Protein AF-A0A8I1V3I4-F1 (afdb_monomer)

pLDDT: mean 80.38, std 8.87, range [55.59, 91.94]

Foldseek 3Di:
DDDDDDPCLVVVLVCQVVDPDDDDDDDPPPCSVVSVVVQAPEEDECQPDPVSVVCCVVCVPVVCPDDPPYHYDDD

Structure (mmCIF, N/CA/C/O backbone):
data_AF-A0A8I1V3I4-F1
#
_entry.id   AF-A0A8I1V3I4-F1
#
loop_
_atom_site.group_PDB
_atom_site.id
_atom_site.type_symbol
_atom_site.label_atom_id
_atom_site.label_alt_id
_atom_site.label_comp_id
_atom_site.label_asym_id
_atom_site.label_ent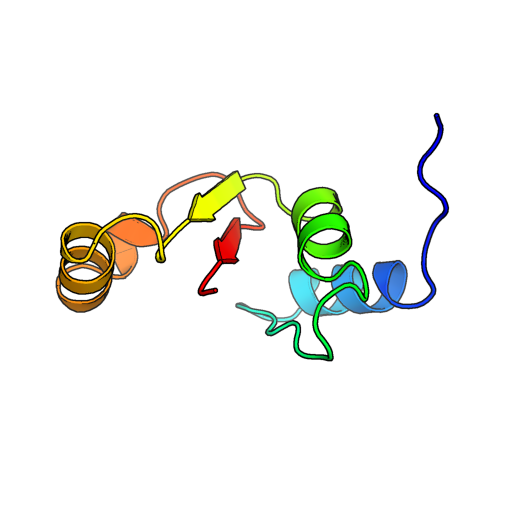ity_id
_atom_site.label_seq_id
_atom_site.pdbx_PDB_ins_code
_atom_site.Cartn_x
_atom_site.Cartn_y
_atom_site.Cartn_z
_atom_site.occupancy
_atom_site.B_iso_or_equiv
_atom_site.auth_seq_id
_atom_site.auth_comp_id
_atom_site.auth_asym_id
_atom_site.auth_atom_id
_atom_site.pdbx_PDB_model_num
ATOM 1 N N . MET A 1 1 ? -1.321 15.924 -18.114 1.00 61.12 1 MET A N 1
ATOM 2 C CA . MET A 1 1 ? -0.353 14.807 -18.184 1.00 61.12 1 MET A CA 1
ATOM 3 C C . MET A 1 1 ? -1.063 13.516 -17.832 1.00 61.12 1 MET A C 1
ATOM 5 O O . MET A 1 1 ? -1.666 13.442 -16.769 1.00 61.12 1 MET A O 1
ATOM 9 N N . THR A 1 2 ? -1.028 12.537 -18.731 1.00 85.38 2 THR A N 1
ATOM 10 C CA . THR A 1 2 ? -1.641 11.217 -18.537 1.00 85.38 2 THR A CA 1
ATOM 11 C C . THR A 1 2 ? -0.691 10.336 -17.729 1.00 85.38 2 THR A C 1
ATOM 13 O O . THR A 1 2 ? 0.509 10.320 -17.991 1.00 85.38 2 THR A O 1
ATOM 16 N N . TYR A 1 3 ? -1.207 9.639 -16.718 1.00 86.88 3 TYR A N 1
ATOM 17 C CA . TYR A 1 3 ? -0.423 8.684 -15.933 1.00 86.88 3 TYR A CA 1
ATOM 18 C C . TYR A 1 3 ? -0.002 7.501 -16.812 1.00 86.88 3 TYR A C 1
ATOM 20 O O . TYR A 1 3 ? -0.850 6.912 -17.481 1.00 86.88 3 TYR A O 1
ATOM 28 N N . LEU A 1 4 ? 1.285 7.147 -16.792 1.00 89.44 4 LEU A N 1
ATOM 29 C CA . LEU A 1 4 ? 1.780 5.944 -17.457 1.00 89.44 4 LEU A CA 1
ATOM 30 C C . LEU A 1 4 ? 1.615 4.748 -16.518 1.00 89.44 4 LEU A C 1
ATOM 32 O O . LEU A 1 4 ? 2.168 4.758 -15.416 1.00 89.44 4 LEU A O 1
ATOM 36 N N . VAL A 1 5 ? 0.870 3.742 -16.979 1.00 89.75 5 VAL A N 1
ATOM 37 C CA . VAL A 1 5 ? 0.651 2.490 -16.246 1.00 89.75 5 VAL A CA 1
ATOM 38 C C . VAL A 1 5 ? 1.994 1.828 -15.961 1.00 89.75 5 VAL A C 1
ATOM 40 O O . VAL A 1 5 ? 2.833 1.668 -16.850 1.00 89.75 5 VAL A O 1
ATOM 43 N N . ARG A 1 6 ? 2.211 1.469 -14.700 1.00 90.38 6 ARG A N 1
ATOM 44 C CA . ARG A 1 6 ? 3.411 0.792 -14.220 1.00 90.38 6 ARG A CA 1
ATOM 45 C C . ARG A 1 6 ? 3.176 -0.710 -14.191 1.00 90.38 6 ARG A C 1
ATOM 47 O O . ARG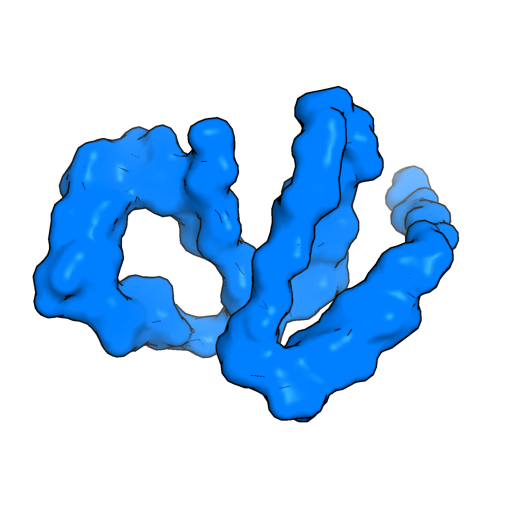 A 1 6 ? 2.065 -1.172 -13.967 1.00 90.38 6 ARG A O 1
ATOM 54 N N . ALA A 1 7 ? 4.255 -1.479 -14.312 1.00 90.19 7 ALA A N 1
ATOM 55 C CA . ALA A 1 7 ? 4.194 -2.942 -14.262 1.00 90.19 7 ALA A CA 1
ATOM 56 C C . ALA A 1 7 ? 3.539 -3.491 -12.975 1.00 90.19 7 ALA A C 1
ATOM 58 O O . ALA A 1 7 ? 2.934 -4.555 -12.996 1.00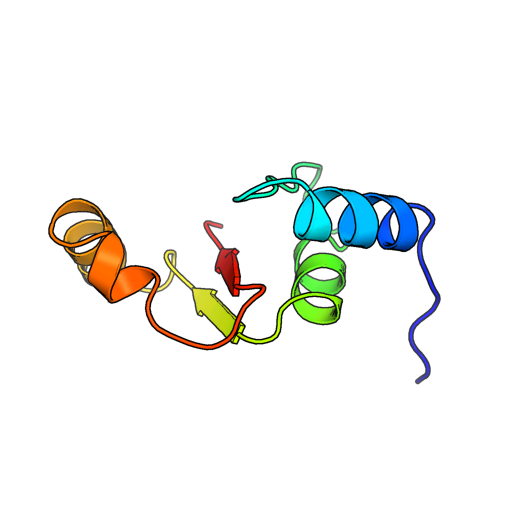 90.19 7 ALA A O 1
ATOM 59 N N . VAL A 1 8 ? 3.637 -2.752 -11.863 1.00 89.88 8 VAL A N 1
ATOM 60 C CA . VAL A 1 8 ? 3.067 -3.146 -10.566 1.00 89.88 8 VAL A CA 1
ATOM 61 C C . VAL A 1 8 ? 1.558 -2.896 -10.458 1.00 89.88 8 VAL A C 1
ATOM 63 O O . VAL A 1 8 ? 0.934 -3.453 -9.566 1.00 89.88 8 VAL A O 1
ATOM 66 N N . ASP A 1 9 ? 0.956 -2.090 -11.338 1.00 90.81 9 ASP A N 1
ATOM 67 C CA . ASP A 1 9 ? -0.446 -1.671 -11.190 1.00 90.81 9 ASP A CA 1
ATOM 68 C C . ASP A 1 9 ? -1.413 -2.859 -11.310 1.00 90.81 9 ASP A C 1
ATOM 70 O O . ASP A 1 9 ? -2.324 -3.003 -10.499 1.00 90.81 9 ASP A O 1
ATOM 74 N N . GLY A 1 10 ? -1.166 -3.764 -12.266 1.00 91.75 10 GLY A N 1
ATOM 75 C CA . GLY A 1 10 ? -1.968 -4.984 -12.420 1.00 91.75 10 GLY A CA 1
ATOM 76 C C . GLY A 1 10 ? -1.894 -5.883 -11.185 1.00 91.75 10 GLY A C 1
ATOM 77 O O . GLY A 1 10 ? -2.919 -6.232 -10.604 1.00 91.75 10 GLY A O 1
ATOM 78 N N . VAL A 1 11 ? -0.670 -6.167 -10.725 1.00 91.94 11 VAL A N 1
ATOM 79 C CA . VAL A 1 11 ? -0.422 -6.995 -9.532 1.00 91.94 11 VAL A CA 1
ATOM 80 C C . VAL A 1 11 ? -1.039 -6.359 -8.285 1.00 91.94 11 VAL A C 1
ATOM 82 O O . VAL A 1 11 ? -1.622 -7.048 -7.455 1.00 91.94 11 VAL A O 1
ATOM 85 N N . LEU A 1 12 ? -0.943 -5.036 -8.146 1.00 91.12 12 LEU A N 1
ATOM 86 C CA . LEU A 1 12 ? -1.510 -4.317 -7.012 1.00 91.12 12 LEU A CA 1
ATOM 87 C C . LEU A 1 12 ? -3.041 -4.403 -6.997 1.00 91.12 12 LEU A C 1
ATOM 89 O O . LEU A 1 12 ? -3.616 -4.612 -5.932 1.00 91.12 12 LEU A O 1
ATOM 93 N N . GLY A 1 13 ? -3.698 -4.288 -8.153 1.00 90.31 13 GLY A N 1
ATOM 94 C CA . GLY A 1 13 ? -5.147 -4.464 -8.267 1.00 90.31 13 GLY A CA 1
ATOM 95 C C . GLY A 1 13 ? -5.612 -5.872 -7.879 1.00 90.31 13 GLY A C 1
ATOM 96 O O . GLY A 1 13 ? -6.577 -6.018 -7.125 1.00 90.31 13 GLY A O 1
ATOM 97 N N . GLU A 1 14 ? -4.901 -6.905 -8.333 1.00 91.56 14 GLU A N 1
ATOM 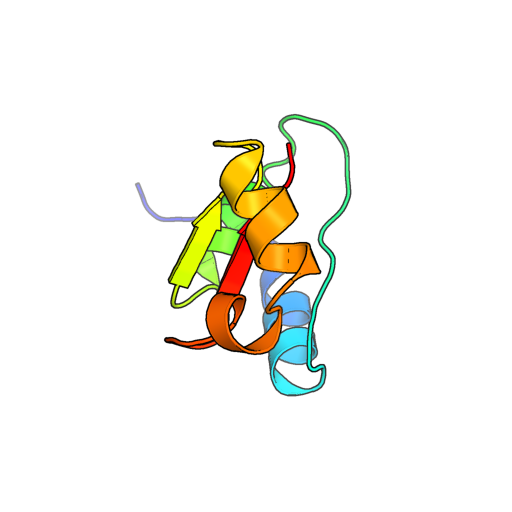98 C CA . GLU A 1 14 ? -5.183 -8.300 -7.969 1.00 91.56 14 GLU A CA 1
ATOM 99 C C . GLU A 1 14 ? -4.989 -8.543 -6.467 1.00 91.56 14 GLU A C 1
ATOM 101 O O . GLU A 1 14 ? -5.880 -9.075 -5.801 1.00 91.56 14 GLU A O 1
ATOM 106 N N . LEU A 1 15 ? -3.865 -8.085 -5.906 1.00 90.44 15 LEU A N 1
ATOM 107 C CA . LEU A 1 15 ? -3.577 -8.217 -4.479 1.00 90.44 15 LEU A CA 1
ATOM 108 C C . LEU A 1 15 ? -4.601 -7.476 -3.616 1.00 90.44 15 LEU A C 1
ATOM 110 O O . LEU A 1 15 ? -5.031 -8.024 -2.613 1.00 90.44 15 LEU A O 1
ATOM 114 N N . LEU A 1 16 ? -5.032 -6.270 -3.997 1.00 89.44 16 LEU A N 1
ATOM 115 C CA . LEU A 1 16 ? -6.068 -5.530 -3.262 1.00 89.44 16 LEU A CA 1
ATOM 116 C C . LEU A 1 16 ? -7.451 -6.188 -3.350 1.00 89.44 16 LEU A C 1
ATOM 118 O O . LEU A 1 16 ? -8.269 -5.993 -2.456 1.00 89.44 16 LEU A O 1
ATOM 122 N N . SER A 1 17 ? -7.716 -6.957 -4.408 1.00 87.50 17 SER A N 1
ATOM 123 C CA . SER A 1 17 ? -8.977 -7.692 -4.565 1.00 87.50 17 SER A CA 1
ATOM 124 C C . SER A 1 17 ? -9.000 -8.992 -3.754 1.00 87.50 17 SER A C 1
ATOM 126 O O . SER A 1 17 ? -10.067 -9.437 -3.339 1.00 87.50 17 SER A O 1
ATOM 128 N N . ALA A 1 18 ? -7.833 -9.602 -3.524 1.00 88.69 18 ALA A N 1
ATOM 129 C CA . ALA A 1 18 ? -7.698 -10.870 -2.806 1.00 88.69 18 ALA A CA 1
ATOM 130 C C . ALA A 1 18 ? -7.305 -10.713 -1.325 1.00 88.69 18 ALA A C 1
ATOM 132 O O . ALA A 1 18 ? -7.663 -11.552 -0.499 1.00 88.69 18 ALA A O 1
ATOM 133 N N . MET A 1 19 ? -6.560 -9.660 -0.979 1.00 86.94 19 MET A N 1
ATOM 134 C CA . MET A 1 19 ? -5.961 -9.453 0.341 1.00 86.94 19 MET A CA 1
ATOM 135 C C . MET A 1 19 ? -6.626 -8.290 1.077 1.00 86.94 19 MET A C 1
ATOM 137 O O . MET A 1 19 ? -6.967 -7.270 0.489 1.00 86.94 19 MET A O 1
ATOM 141 N N . GLY A 1 20 ? -6.728 -8.399 2.404 1.00 81.19 20 GLY A N 1
ATOM 142 C CA . GLY A 1 20 ? -7.265 -7.320 3.244 1.00 81.19 20 GLY A CA 1
ATOM 143 C C . GLY A 1 20 ? -6.365 -6.079 3.344 1.00 81.19 20 GLY A C 1
ATOM 144 O O . GLY A 1 20 ? -6.843 -5.011 3.719 1.00 81.19 20 GLY A O 1
ATOM 145 N N . ALA A 1 21 ? -5.071 -6.204 3.024 1.00 86.31 21 ALA A N 1
ATOM 146 C CA . ALA A 1 21 ? -4.110 -5.103 2.985 1.00 86.31 21 ALA A CA 1
ATOM 147 C C . ALA A 1 21 ? -2.892 -5.464 2.119 1.00 86.31 21 ALA A C 1
ATOM 149 O O . ALA A 1 21 ? -2.503 -6.630 2.042 1.00 86.31 21 ALA A O 1
ATOM 150 N N . VAL A 1 22 ? -2.263 -4.451 1.511 1.00 88.00 22 VAL A N 1
ATOM 151 C CA . VAL A 1 22 ? -1.036 -4.593 0.711 1.00 88.00 22 VAL A CA 1
ATOM 152 C C . VAL A 1 22 ? -0.006 -3.559 1.164 1.00 88.00 22 VAL A C 1
ATOM 154 O O . VAL A 1 22 ? -0.298 -2.365 1.213 1.00 88.00 22 VAL A O 1
ATOM 157 N N . LEU A 1 23 ? 1.205 -4.020 1.482 1.00 87.94 23 LEU A N 1
ATOM 158 C CA . LEU A 1 23 ? 2.344 -3.178 1.847 1.00 87.94 23 LEU A CA 1
ATOM 159 C C . LEU A 1 23 ? 3.188 -2.868 0.601 1.00 87.94 23 LEU A C 1
ATOM 161 O O . LEU A 1 23 ? 3.606 -3.779 -0.110 1.00 87.94 23 LEU A O 1
ATOM 165 N N . ILE A 1 24 ? 3.453 -1.584 0.341 1.00 87.31 24 ILE A N 1
ATOM 166 C CA . ILE A 1 24 ? 4.268 -1.131 -0.797 1.00 87.31 24 ILE A CA 1
ATOM 167 C C . ILE A 1 24 ? 5.578 -0.533 -0.271 1.00 87.31 24 ILE A C 1
ATOM 169 O O . ILE A 1 24 ? 5.607 0.609 0.190 1.00 87.31 24 ILE A O 1
ATOM 173 N N . GLU A 1 25 ? 6.677 -1.277 -0.398 1.00 86.25 25 GLU A N 1
ATOM 174 C CA . GLU A 1 25 ? 8.015 -0.877 0.059 1.00 86.25 25 GLU A CA 1
ATOM 175 C C . GLU A 1 25 ? 8.997 -0.607 -1.089 1.00 86.25 25 GLU A C 1
ATOM 177 O O . GLU A 1 25 ? 8.806 -1.035 -2.226 1.00 86.25 25 GLU A O 1
ATOM 182 N N . GLY A 1 26 ? 10.051 0.169 -0.806 1.00 85.44 26 GLY A N 1
ATOM 183 C CA . GLY A 1 26 ? 11.123 0.455 -1.765 1.00 85.44 26 GLY A CA 1
ATOM 184 C C . GLY A 1 26 ? 11.843 1.795 -1.539 1.00 85.44 26 GLY A C 1
ATOM 185 O O . GLY A 1 26 ? 11.457 2.565 -0.655 1.00 85.44 26 GLY A O 1
ATOM 186 N N . PRO A 1 27 ? 12.851 2.136 -2.364 1.00 86.19 27 PRO A N 1
ATOM 187 C CA . PRO A 1 27 ? 13.682 3.338 -2.201 1.00 86.19 27 PRO A CA 1
ATOM 188 C C . PRO A 1 27 ? 12.896 4.660 -2.226 1.00 86.19 27 PRO A C 1
ATOM 190 O O . PRO A 1 27 ? 11.828 4.755 -2.839 1.00 86.19 27 PRO A O 1
ATOM 193 N N . ARG A 1 28 ? 13.394 5.725 -1.579 1.00 82.56 28 ARG A N 1
ATOM 194 C CA . ARG A 1 28 ? 12.763 7.058 -1.692 1.00 82.56 28 ARG A CA 1
ATOM 195 C C . ARG A 1 28 ? 12.771 7.517 -3.158 1.00 82.56 28 ARG A C 1
ATOM 197 O O . ARG A 1 28 ? 13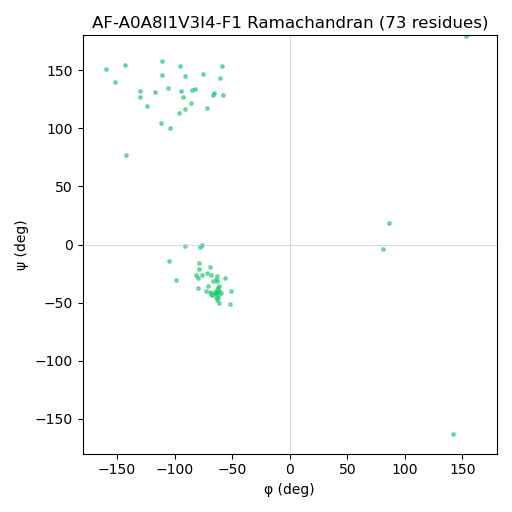.702 7.233 -3.900 1.00 82.56 28 ARG A O 1
ATOM 204 N N . GLY A 1 29 ? 11.704 8.194 -3.585 1.00 80.44 29 GLY A N 1
ATOM 205 C CA . GLY A 1 29 ? 11.589 8.724 -4.950 1.00 80.44 29 GLY A CA 1
ATOM 206 C C . GLY A 1 29 ? 11.152 7.726 -6.033 1.00 80.44 29 GLY A C 1
ATOM 207 O O . GLY A 1 29 ? 10.878 8.153 -7.147 1.00 80.44 29 GLY A O 1
ATOM 208 N N . CYS A 1 30 ? 10.976 6.430 -5.739 1.00 83.62 30 CYS A N 1
ATOM 209 C CA . CYS A 1 30 ? 10.533 5.464 -6.762 1.00 83.62 30 CYS A CA 1
ATOM 210 C C . CYS A 1 30 ? 9.030 5.542 -7.117 1.00 83.62 30 CYS A C 1
ATOM 212 O O . CYS A 1 30 ? 8.557 4.816 -7.987 1.00 83.62 30 CYS A O 1
ATOM 214 N N . GLY A 1 31 ? 8.262 6.443 -6.492 1.00 84.31 31 GLY A N 1
ATOM 215 C CA . GLY A 1 31 ? 6.857 6.700 -6.840 1.00 84.31 31 GLY A CA 1
ATOM 216 C C . GLY A 1 31 ? 5.822 5.790 -6.169 1.00 84.31 31 GLY A C 1
ATOM 217 O O . GLY A 1 31 ? 4.688 5.748 -6.633 1.00 84.31 31 GLY A O 1
ATOM 218 N N . LYS A 1 32 ? 6.174 5.107 -5.070 1.00 89.75 32 LYS A N 1
ATOM 219 C CA . LYS A 1 32 ? 5.259 4.248 -4.279 1.00 89.75 32 LYS A CA 1
ATOM 220 C C . LYS A 1 32 ? 3.975 4.964 -3.892 1.00 89.75 32 LYS A C 1
ATOM 222 O O . LYS A 1 32 ? 2.892 4.478 -4.181 1.00 89.75 32 LYS A O 1
ATOM 227 N N . THR A 1 33 ? 4.105 6.152 -3.302 1.00 86.44 33 THR A N 1
ATOM 228 C CA . THR A 1 33 ? 2.963 6.971 -2.882 1.00 86.44 33 THR A CA 1
ATOM 229 C C . THR A 1 33 ? 2.077 7.328 -4.069 1.00 86.44 33 THR A C 1
ATOM 231 O O . THR A 1 33 ? 0.861 7.240 -3.971 1.00 86.44 33 THR A O 1
ATOM 234 N N . THR A 1 34 ? 2.674 7.674 -5.214 1.00 87.75 34 THR A N 1
ATOM 235 C CA . THR A 1 34 ? 1.928 7.982 -6.439 1.00 87.75 34 THR A CA 1
ATOM 236 C C . THR A 1 34 ? 1.171 6.761 -6.954 1.00 87.75 34 THR A C 1
ATOM 238 O O . THR A 1 34 ? -0.003 6.885 -7.276 1.00 87.75 34 THR A O 1
ATOM 241 N N . THR A 1 35 ? 1.801 5.585 -7.001 1.00 88.75 35 THR A N 1
ATOM 242 C CA . THR A 1 35 ? 1.139 4.329 -7.393 1.00 88.75 35 THR A CA 1
ATOM 243 C C . THR A 1 35 ? 0.018 3.950 -6.430 1.00 88.75 35 THR A C 1
ATOM 245 O O . THR A 1 35 ? -1.083 3.630 -6.867 1.00 88.75 35 THR A O 1
ATOM 248 N N . ALA A 1 36 ? 0.264 4.034 -5.125 1.00 87.81 36 ALA A N 1
ATOM 249 C CA . ALA A 1 36 ? -0.715 3.676 -4.109 1.00 87.81 36 ALA A CA 1
ATOM 250 C C . ALA A 1 36 ? -1.946 4.595 -4.153 1.00 87.81 36 ALA A C 1
ATOM 252 O O . ALA A 1 36 ? -3.075 4.118 -4.112 1.00 87.81 36 ALA A O 1
ATOM 253 N N . LEU A 1 37 ? -1.741 5.905 -4.341 1.00 87.06 37 LEU A N 1
ATOM 254 C CA . LEU A 1 37 ? -2.828 6.876 -4.509 1.00 87.06 37 LEU A CA 1
ATOM 255 C C . LEU A 1 37 ? -3.674 6.629 -5.763 1.00 87.06 37 LEU A C 1
ATOM 257 O O . LEU A 1 37 ? -4.838 7.000 -5.779 1.00 87.06 37 LEU A O 1
ATOM 261 N N . ARG A 1 38 ? -3.115 6.017 -6.816 1.00 89.50 38 ARG A N 1
ATOM 262 C CA . ARG A 1 38 ? -3.876 5.688 -8.035 1.00 89.50 38 ARG A CA 1
ATOM 263 C C . ARG A 1 38 ? -4.863 4.540 -7.833 1.00 89.50 38 ARG A C 1
ATOM 265 O O . ARG A 1 38 ? -5.825 4.468 -8.587 1.00 89.50 38 ARG A O 1
ATOM 272 N N . HIS A 1 39 ? -4.614 3.674 -6.853 1.00 86.50 39 HIS A N 1
ATOM 273 C CA . HIS A 1 39 ? -5.439 2.498 -6.558 1.00 86.50 39 HIS A CA 1
ATOM 274 C C . HIS A 1 39 ? -6.308 2.685 -5.311 1.00 86.50 39 HIS A C 1
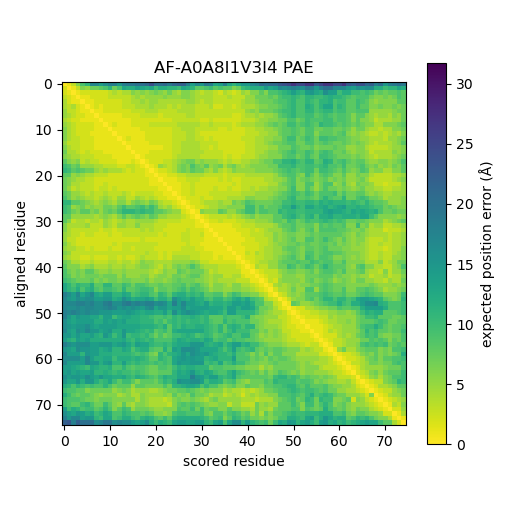ATOM 276 O O . HIS A 1 39 ? -7.226 1.904 -5.079 1.00 86.50 39 HIS A O 1
ATOM 282 N N . ALA A 1 40 ? -6.024 3.700 -4.497 1.00 86.12 40 ALA A N 1
ATOM 283 C CA . ALA A 1 40 ? -6.781 3.985 -3.295 1.00 86.12 40 ALA A CA 1
ATOM 284 C C . ALA A 1 40 ? -8.024 4.835 -3.603 1.00 86.12 40 ALA A C 1
ATOM 286 O O . ALA A 1 40 ? -7.926 5.867 -4.263 1.00 86.12 40 ALA A O 1
ATOM 287 N N . GLY A 1 41 ? -9.177 4.436 -3.066 1.00 80.38 41 GLY A N 1
ATOM 288 C CA . GLY A 1 41 ? -10.379 5.271 -2.988 1.00 80.38 41 GLY A CA 1
ATOM 289 C C . GLY A 1 41 ? -10.281 6.333 -1.888 1.00 80.38 41 GLY A C 1
ATOM 290 O O . GLY A 1 41 ? -10.857 7.409 -2.001 1.00 80.38 41 GLY A O 1
ATOM 291 N N . SER A 1 42 ? -9.485 6.087 -0.841 1.00 80.56 42 SER A N 1
ATOM 292 C CA . SER A 1 42 ? -9.219 7.072 0.216 1.00 80.56 42 SER A CA 1
ATOM 293 C C . SER A 1 42 ? -7.778 7.011 0.727 1.00 80.56 42 SER A C 1
ATOM 295 O O . SER A 1 42 ? -7.126 5.972 0.659 1.00 80.56 42 SER A O 1
ATOM 297 N N . SER A 1 43 ? -7.247 8.114 1.266 1.00 81.94 43 SER A N 1
ATOM 298 C CA . SER A 1 43 ? -5.894 8.149 1.843 1.00 81.94 43 SER A CA 1
ATOM 299 C C . SER A 1 43 ? -5.884 8.771 3.233 1.00 81.94 43 SER A C 1
ATOM 301 O O . SER A 1 43 ? -6.412 9.868 3.415 1.00 81.94 43 SER A O 1
ATOM 303 N N . ILE A 1 44 ? -5.219 8.115 4.181 1.00 78.69 44 ILE A N 1
ATOM 304 C CA . ILE A 1 44 ? -4.925 8.628 5.516 1.00 78.69 44 ILE A CA 1
ATOM 305 C C . ILE A 1 44 ? -3.412 8.735 5.698 1.00 78.69 44 ILE A C 1
ATOM 307 O O . ILE A 1 44 ? -2.647 7.825 5.370 1.00 78.69 44 ILE A O 1
ATOM 311 N N . ARG A 1 45 ? -2.966 9.890 6.189 1.00 76.12 45 ARG A N 1
ATOM 312 C CA . ARG A 1 45 ? -1.550 10.167 6.406 1.00 76.12 45 ARG A CA 1
ATOM 313 C C . ARG A 1 45 ? -1.241 10.061 7.896 1.00 76.12 45 ARG A C 1
ATOM 315 O O . ARG A 1 45 ? -1.548 10.985 8.642 1.00 76.12 45 ARG A O 1
ATOM 322 N N . LEU A 1 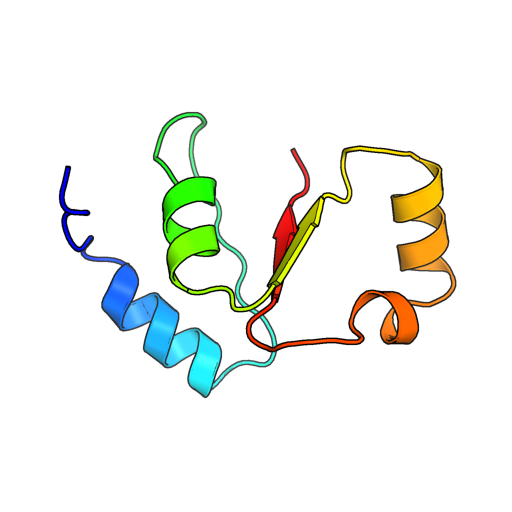46 ? -0.669 8.934 8.309 1.00 72.62 46 LEU A N 1
ATOM 323 C CA . LEU A 1 46 ? -0.414 8.621 9.717 1.00 72.62 46 LEU A CA 1
ATOM 324 C C . LEU A 1 46 ? 0.830 9.345 10.250 1.00 72.62 46 LEU A C 1
ATOM 326 O O . LEU A 1 46 ? 0.934 9.584 11.441 1.00 72.62 46 LEU A O 1
ATOM 330 N N . ASP A 1 47 ? 1.731 9.784 9.372 1.00 69.12 47 ASP A N 1
ATOM 331 C CA . ASP A 1 47 ? 2.942 10.546 9.705 1.00 69.12 47 ASP A CA 1
ATOM 332 C C . ASP A 1 47 ? 2.704 12.042 9.992 1.00 69.12 47 ASP A C 1
ATOM 334 O O . ASP A 1 47 ? 3.649 12.763 10.298 1.00 69.12 47 ASP A O 1
ATOM 338 N N . ARG A 1 48 ? 1.465 12.548 9.886 1.00 67.81 48 ARG A N 1
ATOM 339 C CA . ARG A 1 48 ? 1.167 13.980 10.105 1.00 67.81 48 ARG A CA 1
ATOM 340 C C . ARG A 1 48 ? 1.017 14.376 11.567 1.00 67.81 48 ARG A C 1
ATOM 342 O O . ARG A 1 48 ? 1.217 15.550 11.867 1.00 67.81 48 ARG A O 1
ATOM 349 N N . SER A 1 49 ? 0.639 13.453 12.445 1.00 65.88 49 SER A N 1
ATOM 350 C CA . SER A 1 49 ? 0.514 13.738 13.872 1.00 65.88 49 SER A CA 1
ATOM 351 C C . SER A 1 49 ? 0.746 12.488 14.710 1.00 65.88 49 SER A C 1
ATOM 353 O O . SER A 1 49 ? 0.271 11.402 14.379 1.00 65.88 49 SER A O 1
ATOM 355 N N . SER A 1 50 ? 1.447 12.665 15.830 1.00 67.75 50 SER A N 1
ATOM 356 C CA . SER A 1 50 ? 1.560 11.665 16.899 1.00 67.75 50 SER A CA 1
ATOM 357 C C . SER A 1 50 ? 0.189 11.152 17.329 1.00 67.75 50 SER A C 1
ATOM 359 O O . SER A 1 50 ? -0.004 9.953 17.496 1.00 67.75 50 SER A O 1
ATOM 361 N N . ASP A 1 51 ? -0.781 12.058 17.400 1.00 71.25 51 ASP A N 1
ATOM 362 C CA . ASP A 1 51 ? -2.134 11.788 17.871 1.00 71.25 51 ASP A CA 1
ATOM 363 C C . ASP A 1 51 ? -2.882 10.837 16.922 1.00 71.25 51 ASP A C 1
ATOM 365 O O . ASP A 1 51 ? -3.693 10.029 17.363 1.00 71.25 51 ASP A O 1
ATOM 369 N N . LEU A 1 52 ? -2.588 10.876 15.613 1.00 70.31 52 LEU A N 1
ATOM 370 C CA . LEU A 1 52 ? -3.143 9.932 14.633 1.00 70.31 52 LEU A CA 1
ATOM 371 C C . LEU A 1 52 ? -2.555 8.528 14.797 1.00 70.31 52 LEU A C 1
ATOM 373 O O . LEU A 1 52 ? -3.274 7.547 14.617 1.00 70.31 52 LEU A O 1
ATOM 377 N N . ILE A 1 53 ? -1.272 8.424 15.148 1.00 71.81 53 ILE A N 1
ATOM 378 C CA . ILE A 1 53 ? -0.607 7.145 15.439 1.00 71.81 53 ILE A CA 1
ATOM 379 C C . ILE A 1 53 ? -1.154 6.554 16.745 1.00 71.81 53 ILE A C 1
ATOM 381 O O . ILE A 1 53 ? -1.429 5.356 16.834 1.00 71.81 53 ILE A O 1
ATOM 385 N N . GLU A 1 54 ? -1.378 7.396 17.749 1.00 73.56 54 GLU A N 1
ATOM 386 C CA . GLU A 1 54 ? -1.959 6.983 19.024 1.00 73.56 54 GLU A CA 1
ATOM 387 C C . GLU A 1 54 ? -3.427 6.554 18.858 1.00 73.56 54 GLU A C 1
ATOM 389 O O . GLU A 1 54 ? -3.815 5.474 19.304 1.00 73.56 54 GLU A O 1
ATOM 394 N N . LEU A 1 55 ? -4.228 7.308 18.096 1.00 71.75 55 LEU A N 1
ATOM 395 C CA . LEU A 1 55 ? -5.596 6.927 17.725 1.00 71.75 55 LEU A CA 1
ATOM 396 C C . LEU A 1 55 ? -5.650 5.639 16.896 1.00 71.75 55 LEU A C 1
ATOM 398 O O . LEU A 1 55 ? -6.554 4.829 17.095 1.00 71.75 55 LEU A O 1
ATOM 402 N N . ALA A 1 56 ? -4.688 5.423 15.997 1.00 71.25 56 ALA A N 1
ATOM 403 C CA . ALA A 1 56 ? -4.559 4.172 15.254 1.00 71.25 56 ALA A CA 1
ATOM 404 C C . ALA A 1 56 ? -4.309 2.975 16.183 1.00 71.25 56 ALA A C 1
ATOM 406 O O . ALA A 1 56 ? -4.831 1.886 15.941 1.00 71.25 56 ALA A O 1
ATOM 407 N N . THR A 1 57 ? -3.550 3.195 17.258 1.00 74.62 57 THR A N 1
ATOM 408 C CA . THR A 1 57 ? -3.250 2.185 18.279 1.00 74.62 57 THR A CA 1
ATOM 409 C C . THR A 1 57 ? -4.472 1.901 19.161 1.00 74.62 57 THR A C 1
ATOM 411 O O . THR A 1 57 ? -4.754 0.747 19.473 1.00 74.62 57 THR A O 1
ATOM 414 N N . LEU A 1 58 ? -5.230 2.940 19.528 1.00 78.88 58 LEU A N 1
ATOM 415 C CA . LEU A 1 58 ? -6.392 2.841 20.418 1.00 78.88 58 LEU A CA 1
ATOM 416 C C . LEU A 1 58 ? -7.664 2.340 19.716 1.00 78.88 58 LEU A C 1
ATOM 418 O O . LEU A 1 58 ? -8.443 1.595 20.309 1.00 78.88 58 LEU A O 1
ATOM 422 N N . ASN A 1 59 ? -7.906 2.744 18.465 1.00 76.25 59 ASN A N 1
ATOM 423 C CA . ASN A 1 59 ? -9.094 2.358 17.703 1.00 76.25 59 ASN A CA 1
ATOM 424 C C . ASN A 1 59 ? -8.779 2.109 16.214 1.00 76.25 59 ASN A C 1
ATOM 426 O O . ASN A 1 59 ? -9.140 2.913 15.343 1.00 76.25 59 ASN A O 1
ATOM 430 N N . PRO A 1 60 ? -8.180 0.951 15.887 1.00 71.38 60 PRO A N 1
ATOM 431 C CA . PRO A 1 60 ? -7.814 0.612 14.514 1.00 71.38 60 PRO A CA 1
ATOM 432 C C . PRO A 1 60 ? -9.034 0.486 13.591 1.00 71.38 60 PRO A C 1
ATOM 434 O O . PRO A 1 60 ? -8.954 0.816 12.413 1.00 71.38 60 PRO A O 1
ATOM 437 N N . ARG A 1 61 ? -10.199 0.062 14.105 1.00 73.31 61 ARG A N 1
ATOM 438 C CA . ARG A 1 61 ? -11.426 -0.047 13.293 1.00 73.31 61 ARG A CA 1
ATOM 439 C C . ARG A 1 61 ? -11.962 1.320 12.872 1.00 73.31 61 ARG A C 1
ATOM 441 O O . ARG A 1 61 ? -12.336 1.484 11.716 1.00 73.31 61 ARG A O 1
ATOM 448 N N . GLY A 1 62 ? -11.970 2.294 13.783 1.00 73.56 62 GLY A N 1
ATOM 449 C CA . GLY A 1 62 ? -12.364 3.672 13.474 1.00 73.56 62 GLY A CA 1
ATOM 450 C C . GLY A 1 62 ? -11.422 4.326 12.462 1.00 73.56 62 GLY A C 1
ATOM 451 O O . GLY A 1 62 ? -11.876 4.993 11.535 1.00 73.56 62 GLY A O 1
ATOM 452 N N . LEU A 1 63 ? -10.120 4.047 12.570 1.00 70.75 63 LEU A N 1
ATOM 453 C CA . LEU A 1 63 ? -9.110 4.511 11.616 1.00 70.75 63 LEU A CA 1
ATOM 454 C C . LEU A 1 63 ? -9.308 3.940 10.200 1.00 70.75 63 LEU A C 1
ATOM 456 O O . LEU A 1 63 ? -8.946 4.578 9.211 1.00 70.75 63 LEU A O 1
ATOM 460 N N . LEU A 1 64 ? -9.882 2.742 10.086 1.00 68.56 64 LEU A N 1
ATOM 461 C CA . LEU A 1 64 ? -10.137 2.056 8.816 1.00 68.56 64 LEU A CA 1
ATOM 462 C C . LEU A 1 64 ? -11.519 2.373 8.213 1.00 68.56 64 LEU A C 1
ATOM 464 O O . LEU A 1 64 ? -11.818 1.916 7.114 1.00 68.56 64 LEU A O 1
ATOM 468 N N . ALA A 1 65 ? -12.350 3.187 8.873 1.00 67.25 65 ALA A N 1
ATOM 469 C CA . ALA A 1 65 ? -13.686 3.532 8.385 1.00 67.25 65 ALA A CA 1
ATOM 470 C C . ALA A 1 65 ? -13.649 4.477 7.164 1.00 67.25 65 ALA A C 1
ATOM 472 O O . ALA A 1 65 ? -13.157 5.603 7.274 1.00 67.25 65 ALA A O 1
ATOM 473 N N . GLY A 1 66 ? -14.166 4.038 6.007 1.00 69.50 66 GLY A N 1
ATOM 474 C CA . GLY A 1 66 ? -14.419 4.820 4.778 1.00 69.50 66 GLY A CA 1
ATOM 475 C C . GLY A 1 66 ? -14.106 4.042 3.487 1.00 69.50 66 GLY A C 1
ATOM 476 O O . 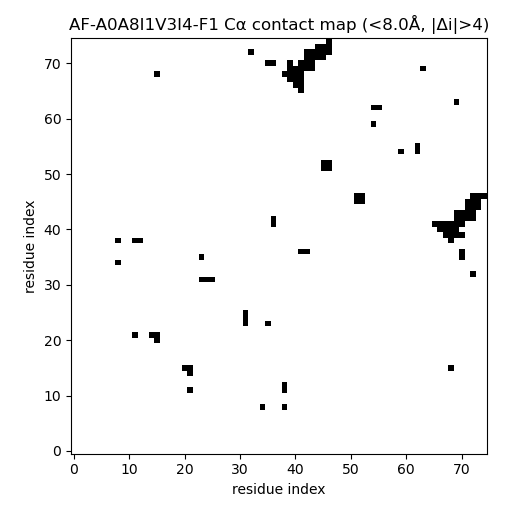GLY A 1 66 ? -14.027 2.819 3.525 1.00 69.50 66 GLY A O 1
ATOM 477 N N . GLU A 1 67 ? -13.965 4.729 2.345 1.00 75.69 67 GLU A N 1
ATOM 478 C CA . GLU A 1 67 ? -13.898 4.064 1.028 1.00 75.69 67 GLU A CA 1
ATOM 479 C C . GLU A 1 67 ? -12.642 3.199 0.832 1.00 75.69 67 GLU A C 1
ATOM 481 O O . GLU A 1 67 ? -11.507 3.650 1.029 1.00 75.69 67 GLU A O 1
ATOM 486 N N . THR A 1 68 ? -12.861 1.952 0.414 1.00 77.44 68 THR A N 1
ATOM 487 C CA . THR A 1 68 ? -11.832 0.969 0.055 1.00 77.44 68 THR A CA 1
ATOM 488 C C . THR A 1 68 ? -11.496 1.039 -1.439 1.00 77.44 68 THR A C 1
ATOM 490 O O . THR A 1 68 ? -12.416 1.218 -2.236 1.00 77.44 68 THR A O 1
ATOM 493 N N . PRO A 1 69 ? -10.236 0.812 -1.853 1.00 79.19 69 PRO A N 1
ATOM 494 C CA . PRO A 1 69 ? -9.055 0.536 -1.027 1.00 79.19 69 PRO A CA 1
ATOM 495 C C . PRO A 1 69 ? -8.521 1.795 -0.329 1.00 79.19 69 PRO A C 1
ATOM 497 O O . PRO A 1 69 ? -8.580 2.885 -0.893 1.00 79.19 69 PRO A O 1
ATOM 500 N N . ARG A 1 70 ? -7.972 1.671 0.886 1.00 78.19 70 ARG A N 1
ATOM 501 C CA . ARG A 1 70 ? -7.413 2.811 1.633 1.00 78.19 70 ARG A CA 1
ATOM 502 C C . ARG A 1 70 ? -5.889 2.790 1.641 1.00 78.19 70 ARG A C 1
ATOM 504 O O . ARG A 1 70 ? -5.281 1.774 1.954 1.00 78.19 70 ARG A O 1
ATOM 511 N N . LEU A 1 71 ? -5.278 3.944 1.393 1.00 79.88 71 LEU A N 1
ATOM 512 C CA . LEU A 1 71 ? -3.846 4.154 1.573 1.00 79.88 71 LEU A CA 1
ATOM 513 C C . LEU A 1 71 ? -3.546 4.674 2.982 1.00 79.88 71 LEU A C 1
ATOM 515 O O . LEU A 1 71 ? -3.941 5.788 3.311 1.00 79.88 71 LEU A O 1
ATOM 519 N N . GLY A 1 72 ? -2.805 3.906 3.780 1.00 73.31 72 GLY A N 1
ATOM 520 C CA . GLY A 1 72 ? -2.132 4.398 4.984 1.00 73.31 72 GLY A CA 1
ATOM 521 C C . GLY A 1 72 ? -0.678 4.738 4.666 1.00 73.31 72 GLY A C 1
ATOM 522 O O . GLY A 1 72 ? 0.097 3.844 4.339 1.00 73.31 72 GLY A O 1
ATOM 523 N N . CYS A 1 73 ? -0.298 6.015 4.727 1.00 70.44 73 CYS A N 1
ATOM 524 C CA . CYS A 1 73 ? 1.107 6.412 4.603 1.00 70.44 73 CYS A CA 1
ATOM 525 C C . CYS A 1 73 ? 1.756 6.562 5.981 1.00 70.44 73 CYS A C 1
ATOM 527 O O . CYS A 1 73 ? 1.210 7.246 6.845 1.00 70.44 73 CYS A O 1
ATOM 529 N N . VAL A 1 74 ? 2.938 5.962 6.127 1.00 61.16 74 VAL A N 1
ATOM 530 C CA . VAL A 1 74 ? 3.915 6.216 7.190 1.00 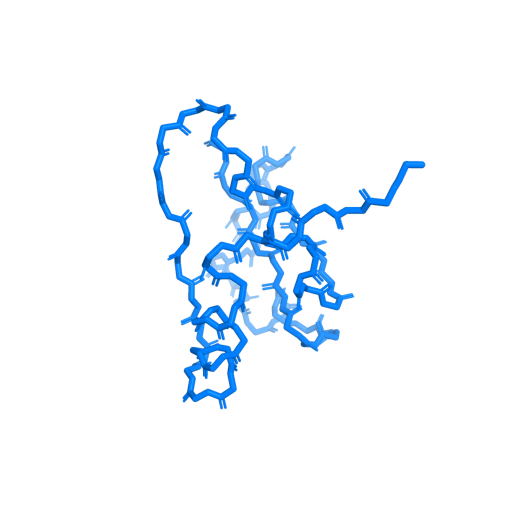61.16 74 VAL A CA 1
ATOM 531 C C . VAL A 1 74 ? 5.215 6.586 6.461 1.00 61.16 74 VAL A C 1
ATOM 533 O O . VAL A 1 74 ? 5.656 5.823 5.598 1.00 61.16 74 VAL A O 1
ATOM 536 N N . SER A 1 75 ? 5.731 7.798 6.684 1.00 55.59 75 SER A N 1
ATOM 537 C CA . SER A 1 75 ? 6.914 8.351 5.987 1.00 55.59 75 SER A CA 1
ATOM 538 C C . SER A 1 75 ? 8.246 7.895 6.579 1.00 55.59 75 SER A C 1
ATOM 540 O O . SER A 1 75 ? 8.265 7.566 7.782 1.00 55.59 75 SER A O 1
#

Mean predicted aligned error: 6.81 Å

Radius of gyration: 13.31 Å; Cα contacts (8 Å, |Δi|>4): 58; chains: 1; bounding box: 28×26×39 Å

Sequence (75 aa):
MTYLVRAVDGVLGELLSAMGAVLIEGPRGCGKTTTALRHAGSSIRLDRSSDLIELATLNPRGLLAGETPRLGCVS

Solvent-accessible surface area (backbone atoms only — not comparable to full-atom values): 4896 Å² total; per-residue (Å²): 136,82,85,78,88,53,89,59,53,63,58,49,54,53,45,59,74,75,37,98,73,83,88,85,83,79,69,89,88,76,46,60,69,61,57,47,58,74,66,28,64,32,78,48,68,43,67,77,38,72,66,52,49,50,44,40,71,76,38,51,67,70,68,64,67,71,56,74,46,65,36,78,44,75,126

Nearest PDB structures (foldseek):
  6rm3-assembly1_LCC  TM=2.600E-01  e=8.013E+00  Vairimorpha necatrix

Secondary structure (DSSP, 8-state):
-PPPPPHHHHHHHHHHHHSS-------TTSSHHHHHHHH-SEEEEGGG-HHHHHHHHH-HHHHT-SSSSEEEE--